Protein AF-A0A6B1HI83-F1 (afdb_monomer)

Radius of gyration: 22.69 Å; Cα contacts (8 Å, |Δi|>4): 100; chains: 1; bounding box: 49×25×77 Å

Structure (mmCIF, N/CA/C/O backbone):
data_AF-A0A6B1HI83-F1
#
_entry.id   AF-A0A6B1HI83-F1
#
loop_
_atom_site.group_PDB
_atom_site.id
_atom_site.type_symbol
_atom_site.label_atom_id
_atom_site.label_alt_id
_atom_site.label_comp_id
_atom_site.label_asym_id
_atom_site.label_entity_id
_atom_site.label_seq_id
_atom_site.pdbx_PDB_ins_code
_atom_site.Cartn_x
_atom_site.Cartn_y
_atom_site.Cartn_z
_atom_site.occupancy
_atom_site.B_iso_or_equiv
_atom_site.auth_seq_id
_atom_site.auth_comp_id
_atom_site.auth_asym_id
_atom_site.auth_atom_id
_atom_site.pdbx_PDB_model_num
ATOM 1 N N . VAL A 1 1 ? 18.465 -13.196 -46.148 1.00 56.25 1 VAL A N 1
ATOM 2 C CA . VAL A 1 1 ? 18.901 -12.021 -45.345 1.00 56.25 1 VAL A CA 1
ATOM 3 C C . VAL A 1 1 ? 17.738 -11.375 -44.589 1.00 56.25 1 VAL A C 1
ATOM 5 O O . VAL A 1 1 ? 17.954 -10.961 -43.462 1.00 56.25 1 VAL A O 1
ATOM 8 N N . VAL A 1 2 ? 16.510 -11.347 -45.135 1.00 60.09 2 VAL A N 1
ATOM 9 C CA . VAL A 1 2 ? 15.326 -10.810 -44.423 1.00 60.09 2 VAL A CA 1
ATOM 10 C C . VAL A 1 2 ? 14.900 -11.684 -43.228 1.00 60.09 2 VAL A C 1
ATOM 12 O O . VAL A 1 2 ? 14.616 -11.131 -42.172 1.00 60.09 2 VAL A O 1
ATOM 15 N N . GLU A 1 3 ? 14.973 -13.018 -43.340 1.00 63.88 3 GLU A N 1
ATOM 16 C CA . GLU A 1 3 ? 14.662 -13.936 -42.222 1.00 63.88 3 GLU A CA 1
ATOM 17 C C . GLU A 1 3 ? 15.576 -13.715 -41.005 1.00 63.88 3 GLU A C 1
ATOM 19 O O . GLU A 1 3 ? 15.090 -13.563 -39.894 1.00 63.88 3 GLU A O 1
ATOM 24 N N . SER A 1 4 ? 16.887 -13.530 -41.208 1.00 78.38 4 SER A N 1
ATOM 25 C CA . SER A 1 4 ? 17.827 -13.288 -40.100 1.00 78.38 4 SER A CA 1
ATOM 26 C C . SER A 1 4 ? 17.549 -11.989 -39.332 1.00 78.38 4 SER A C 1
ATOM 28 O O . SER A 1 4 ? 17.759 -11.950 -38.123 1.00 78.38 4 SER A O 1
ATOM 30 N N . ALA A 1 5 ? 17.086 -10.925 -39.998 1.00 79.31 5 ALA A N 1
ATOM 31 C CA . ALA A 1 5 ? 16.733 -9.679 -39.317 1.00 79.31 5 ALA A CA 1
ATOM 32 C C . ALA A 1 5 ? 15.419 -9.816 -38.528 1.00 79.31 5 ALA A C 1
ATOM 34 O O . ALA A 1 5 ? 15.309 -9.275 -37.428 1.00 79.31 5 ALA A O 1
ATOM 35 N N . GLN A 1 6 ? 14.445 -10.561 -39.064 1.00 85.56 6 GLN A N 1
ATOM 36 C CA . GLN A 1 6 ? 13.192 -10.867 -38.370 1.00 85.56 6 GLN A CA 1
ATOM 37 C C . GLN A 1 6 ? 13.436 -11.765 -37.150 1.00 85.56 6 GLN A C 1
ATOM 39 O O . GLN A 1 6 ? 12.958 -11.437 -36.066 1.00 85.56 6 GLN A O 1
ATOM 44 N N . ASP A 1 7 ? 14.275 -12.794 -37.277 1.00 85.88 7 ASP A N 1
ATOM 45 C CA . ASP A 1 7 ? 14.638 -13.694 -36.177 1.00 85.88 7 ASP A CA 1
ATOM 46 C C . ASP A 1 7 ? 15.294 -12.947 -35.006 1.00 85.88 7 ASP A C 1
ATOM 48 O O . ASP A 1 7 ? 14.972 -13.200 -33.842 1.00 85.88 7 ASP A O 1
ATOM 52 N N . ILE A 1 8 ? 16.179 -11.984 -35.295 1.00 87.56 8 ILE A N 1
ATOM 53 C CA . ILE A 1 8 ? 16.821 -11.151 -34.265 1.00 87.56 8 ILE A CA 1
ATOM 54 C C . ILE A 1 8 ? 15.785 -10.264 -33.560 1.00 87.56 8 ILE A C 1
ATOM 56 O O . ILE A 1 8 ? 15.797 -10.168 -32.332 1.00 87.56 8 ILE A O 1
ATOM 60 N N . ILE A 1 9 ? 14.861 -9.643 -34.302 1.00 91.06 9 ILE A N 1
ATOM 61 C CA . ILE A 1 9 ? 13.801 -8.806 -33.715 1.00 91.06 9 ILE A CA 1
ATOM 62 C C . ILE A 1 9 ? 12.881 -9.649 -32.828 1.00 91.06 9 ILE A C 1
ATOM 64 O O . ILE A 1 9 ? 12.585 -9.250 -31.700 1.00 91.06 9 ILE A O 1
ATOM 68 N N . GLU A 1 10 ? 12.472 -10.833 -33.284 1.00 91.19 10 GLU A N 1
ATOM 69 C CA . GLU A 1 10 ? 11.645 -11.732 -32.481 1.00 91.19 10 GLU A CA 1
ATOM 70 C C . GLU A 1 10 ? 12.373 -12.227 -31.224 1.00 91.19 10 GLU A C 1
ATOM 72 O O . GLU A 1 10 ? 11.767 -12.368 -30.159 1.00 91.19 10 GLU A O 1
ATOM 77 N N . GLN A 1 11 ? 13.678 -12.503 -31.315 1.00 91.69 11 GLN A N 1
ATOM 78 C CA . GLN A 1 11 ? 14.493 -12.854 -30.150 1.00 91.69 11 GLN A CA 1
ATOM 79 C C . GLN A 1 11 ? 14.558 -11.702 -29.139 1.00 91.69 11 GLN A C 1
ATOM 81 O O . GLN A 1 11 ? 14.353 -11.934 -27.945 1.00 91.69 11 GLN A O 1
ATOM 86 N N . MET A 1 12 ? 14.766 -10.465 -29.597 1.00 92.06 12 MET A N 1
ATOM 87 C CA . MET A 1 12 ? 14.768 -9.283 -28.728 1.00 92.06 12 MET A CA 1
ATOM 88 C C . MET A 1 12 ? 13.402 -9.049 -28.074 1.00 92.06 12 MET A C 1
ATOM 90 O O . MET A 1 12 ? 13.336 -8.785 -26.873 1.00 92.06 12 MET A O 1
ATOM 94 N N . GLN A 1 13 ? 12.307 -9.198 -28.824 1.00 93.50 13 GLN A N 1
ATOM 95 C CA . GLN A 1 13 ? 10.950 -9.081 -28.284 1.00 93.50 13 GLN A CA 1
ATOM 96 C C . GLN A 1 13 ? 10.670 -10.144 -27.219 1.00 93.50 13 GLN A C 1
ATOM 98 O O . GLN A 1 13 ? 10.167 -9.811 -26.146 1.00 93.50 13 GLN A O 1
ATOM 103 N N . ARG A 1 14 ? 11.063 -11.403 -27.459 1.00 93.56 14 ARG A N 1
ATOM 104 C CA . ARG A 1 14 ? 10.951 -12.480 -26.461 1.00 93.56 14 ARG A CA 1
ATOM 105 C C . ARG A 1 14 ? 11.733 -12.163 -25.185 1.00 93.56 14 ARG A C 1
ATOM 107 O O . ARG A 1 14 ? 11.210 -12.365 -24.090 1.00 93.56 14 ARG A O 1
ATOM 114 N N . GLN A 1 15 ? 12.951 -11.632 -25.304 1.00 94.00 15 GLN A N 1
ATOM 115 C CA . GLN A 1 15 ? 13.746 -11.218 -24.142 1.00 94.00 15 GLN A CA 1
ATOM 116 C C . GLN A 1 15 ? 13.094 -10.060 -23.375 1.00 94.00 15 GLN A C 1
ATOM 118 O O . GLN A 1 15 ? 12.980 -10.133 -22.152 1.00 94.00 15 GLN A O 1
ATOM 123 N N . MET A 1 16 ? 12.616 -9.022 -24.069 1.00 93.62 16 MET A N 1
ATOM 124 C CA . MET A 1 16 ? 11.908 -7.905 -23.432 1.00 93.62 16 MET A CA 1
ATOM 125 C C . MET A 1 16 ? 10.634 -8.370 -22.725 1.00 93.62 16 MET A C 1
ATOM 127 O O . MET A 1 16 ? 10.361 -7.936 -21.608 1.00 93.62 16 MET A O 1
ATOM 131 N N . GLN A 1 17 ? 9.880 -9.286 -23.333 1.00 95.06 17 GLN A N 1
ATOM 132 C CA . GLN A 1 17 ? 8.665 -9.833 -22.740 1.00 95.06 17 GLN A CA 1
ATOM 133 C C . GLN A 1 17 ? 8.969 -10.658 -21.483 1.00 95.06 17 GLN A C 1
ATOM 135 O O . GLN A 1 17 ? 8.279 -10.506 -20.475 1.00 95.06 17 GLN A O 1
ATOM 140 N N . LEU A 1 18 ? 10.032 -11.471 -21.498 1.00 96.19 18 LEU A N 1
ATOM 141 C CA . LEU A 1 18 ? 10.499 -12.186 -20.307 1.00 96.19 18 LEU A CA 1
ATOM 142 C C . LEU A 1 18 ? 1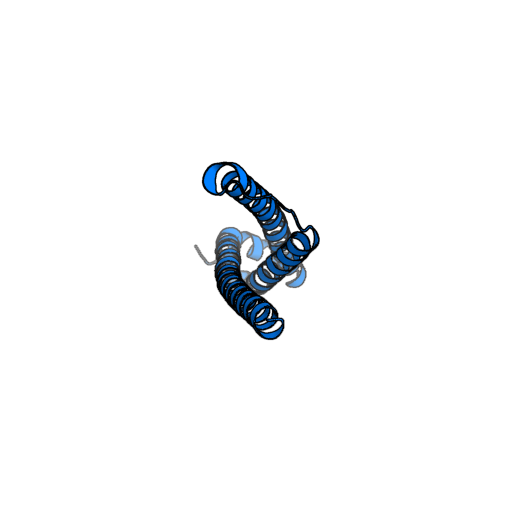0.885 -11.221 -19.181 1.00 96.19 18 LEU A C 1
ATOM 144 O O . LEU A 1 18 ? 10.447 -11.405 -18.046 1.00 96.19 18 LEU A O 1
ATOM 148 N N . LEU A 1 19 ? 11.650 -10.170 -19.486 1.00 95.44 19 LEU A N 1
ATOM 149 C CA . LEU A 1 19 ? 12.025 -9.153 -18.501 1.00 95.44 19 LEU A CA 1
ATOM 150 C C . LEU A 1 19 ? 10.802 -8.415 -17.943 1.00 95.44 19 LEU A C 1
ATOM 152 O O . LEU A 1 19 ? 10.716 -8.216 -16.733 1.00 95.44 19 LEU A O 1
ATOM 156 N N . ALA A 1 20 ? 9.834 -8.061 -18.790 1.00 93.25 20 ALA A N 1
ATOM 157 C CA . ALA A 1 20 ? 8.597 -7.414 -18.364 1.00 93.25 20 ALA A CA 1
ATOM 158 C C . ALA A 1 20 ? 7.792 -8.298 -17.398 1.00 93.25 20 ALA A C 1
ATOM 160 O O . ALA A 1 20 ? 7.331 -7.816 -16.363 1.00 93.25 20 ALA A O 1
ATOM 161 N N . VAL A 1 21 ? 7.670 -9.598 -17.691 1.00 95.56 21 VAL A N 1
ATOM 162 C CA . VAL A 1 21 ? 6.992 -10.560 -16.806 1.00 95.56 21 VAL A CA 1
ATOM 163 C C . VAL A 1 21 ? 7.739 -10.712 -15.481 1.00 95.56 21 VAL A C 1
ATOM 165 O O . VAL A 1 21 ? 7.107 -10.695 -14.427 1.00 95.56 21 VAL A O 1
ATOM 168 N N . LEU A 1 22 ? 9.071 -10.811 -15.507 1.00 97.12 22 LEU A N 1
ATOM 169 C CA . LEU A 1 22 ? 9.887 -10.910 -14.293 1.00 97.12 22 LEU A CA 1
ATOM 170 C C . LEU A 1 22 ? 9.742 -9.667 -13.405 1.00 97.12 22 LEU A C 1
ATOM 172 O O . LEU A 1 22 ? 9.500 -9.794 -12.205 1.00 97.12 22 LEU A O 1
ATOM 176 N N . LEU A 1 23 ? 9.832 -8.469 -13.987 1.00 94.12 23 LEU A N 1
ATOM 177 C CA . LEU A 1 23 ? 9.643 -7.209 -13.263 1.00 94.12 23 LEU A CA 1
ATOM 178 C C . LEU A 1 23 ? 8.216 -7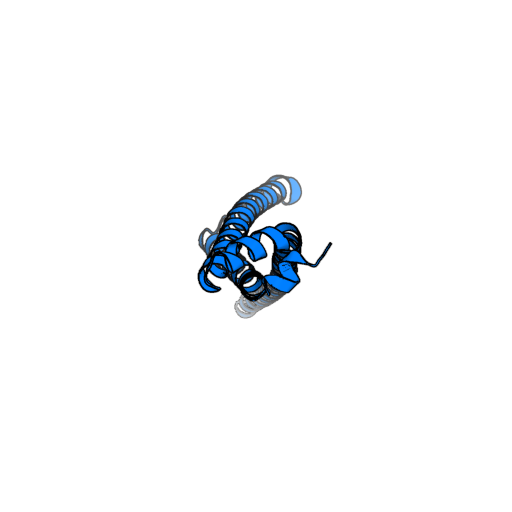.080 -12.721 1.00 94.12 23 LEU A C 1
ATOM 180 O O . LEU A 1 23 ? 8.033 -6.677 -11.573 1.00 94.12 23 LEU A O 1
ATOM 184 N N . GLY A 1 24 ? 7.214 -7.481 -13.507 1.00 93.94 24 GLY A N 1
ATOM 185 C CA . GLY A 1 24 ? 5.822 -7.540 -13.068 1.00 93.94 24 GLY A CA 1
ATOM 186 C C . GLY A 1 24 ? 5.624 -8.489 -11.884 1.00 93.94 24 GLY A C 1
ATOM 187 O O . GLY A 1 24 ? 4.962 -8.129 -10.911 1.00 93.94 24 GLY A O 1
ATOM 188 N N . ALA A 1 25 ? 6.255 -9.666 -11.911 1.00 96.06 25 ALA A N 1
ATOM 189 C CA . ALA A 1 25 ? 6.205 -10.632 -10.818 1.00 96.06 25 ALA A CA 1
ATOM 190 C C . ALA A 1 25 ? 6.842 -10.069 -9.538 1.00 96.06 25 ALA A C 1
ATOM 192 O O . ALA A 1 25 ? 6.202 -10.064 -8.485 1.00 96.06 25 ALA A O 1
ATOM 193 N N . VAL A 1 26 ? 8.054 -9.514 -9.622 1.00 96.56 26 VAL A N 1
ATOM 194 C CA . VAL A 1 26 ? 8.732 -8.890 -8.471 1.00 96.56 26 VAL A CA 1
ATOM 195 C C . VAL A 1 26 ? 7.925 -7.708 -7.925 1.00 96.56 26 VAL A C 1
ATOM 197 O O . VAL A 1 26 ? 7.753 -7.582 -6.710 1.00 96.56 26 VAL A O 1
ATOM 200 N N . GLY A 1 27 ? 7.364 -6.878 -8.808 1.00 94.19 27 GLY A N 1
ATOM 201 C CA . GLY A 1 27 ? 6.475 -5.778 -8.439 1.00 94.19 27 GLY A CA 1
ATOM 202 C C . GLY A 1 27 ? 5.223 -6.262 -7.707 1.00 94.19 27 GLY A C 1
ATOM 203 O O . GLY A 1 27 ? 4.876 -5.723 -6.659 1.00 94.19 27 GLY A O 1
ATOM 204 N N . SER A 1 28 ? 4.585 -7.328 -8.194 1.00 94.50 28 SER A N 1
ATOM 205 C CA . SER A 1 28 ? 3.400 -7.912 -7.557 1.00 94.50 28 SER A CA 1
ATOM 206 C C . SER A 1 28 ? 3.688 -8.468 -6.157 1.00 94.50 28 SER A C 1
ATOM 208 O O . SER A 1 28 ? 2.927 -8.207 -5.227 1.00 94.50 28 SER A O 1
ATOM 210 N N . ILE A 1 29 ? 4.822 -9.152 -5.963 1.00 96.25 29 ILE A N 1
ATOM 211 C CA . ILE A 1 29 ? 5.246 -9.648 -4.645 1.00 96.25 29 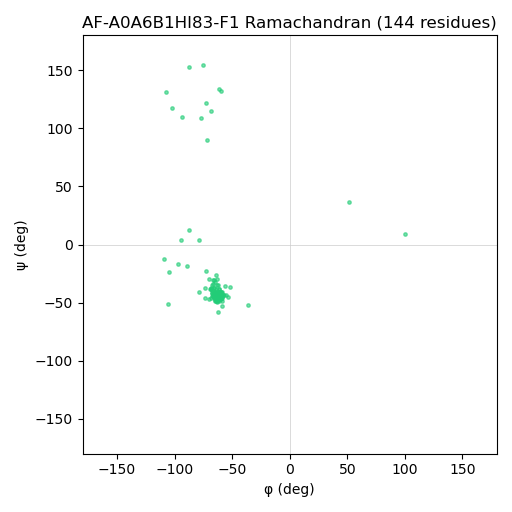ILE A CA 1
ATOM 212 C C . ILE A 1 29 ? 5.502 -8.468 -3.703 1.00 96.25 29 ILE A C 1
ATOM 214 O O . ILE A 1 29 ? 5.041 -8.466 -2.561 1.00 96.25 29 ILE A O 1
ATOM 218 N N . SER A 1 30 ? 6.177 -7.431 -4.199 1.00 95.00 30 SER A N 1
ATOM 219 C CA . SER A 1 30 ? 6.471 -6.215 -3.434 1.00 95.00 30 SER A CA 1
ATOM 220 C C . SER A 1 30 ? 5.192 -5.494 -2.999 1.00 95.00 30 SER A C 1
ATOM 222 O O . SER A 1 30 ? 5.106 -5.024 -1.865 1.00 95.00 30 SER A O 1
ATOM 224 N N . LEU A 1 31 ? 4.167 -5.467 -3.857 1.00 94.06 31 LEU A N 1
ATOM 225 C CA . LEU A 1 31 ? 2.845 -4.932 -3.526 1.00 94.06 31 LEU A CA 1
ATOM 226 C C . LEU A 1 31 ? 2.162 -5.721 -2.409 1.00 94.06 31 LEU A C 1
ATOM 228 O O . LEU A 1 31 ? 1.592 -5.114 -1.505 1.00 94.06 31 LEU A O 1
ATOM 232 N N . VAL A 1 32 ? 2.233 -7.054 -2.438 1.00 94.75 32 VAL A N 1
ATOM 233 C CA . VAL A 1 32 ? 1.658 -7.895 -1.377 1.00 94.75 32 VAL A CA 1
ATOM 234 C C . VAL A 1 32 ? 2.373 -7.649 -0.049 1.00 94.75 32 VAL A C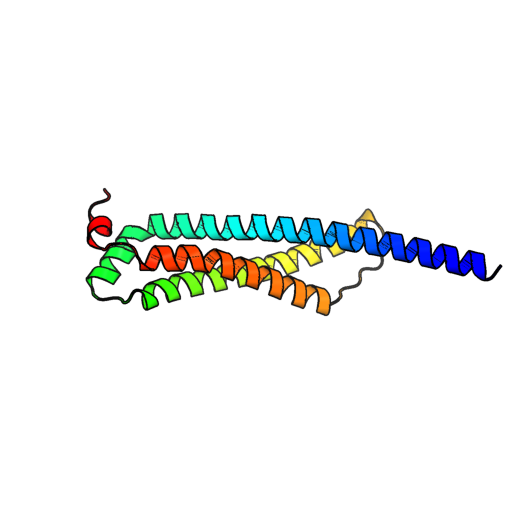 1
ATOM 236 O O . VAL A 1 32 ? 1.714 -7.403 0.959 1.00 94.75 32 VAL A O 1
ATOM 239 N N . VAL A 1 33 ? 3.708 -7.652 -0.040 1.00 95.00 33 VAL A N 1
ATOM 240 C CA . VAL A 1 33 ? 4.502 -7.395 1.175 1.00 95.00 33 VAL A CA 1
ATOM 241 C C . VAL A 1 33 ? 4.237 -5.986 1.717 1.00 95.00 33 VAL A C 1
ATOM 243 O O . VAL A 1 33 ? 4.021 -5.818 2.918 1.00 95.00 33 VAL A O 1
ATOM 246 N N . GLY A 1 34 ? 4.167 -4.982 0.839 1.00 92.38 34 GLY A N 1
ATOM 247 C CA . GLY A 1 34 ? 3.792 -3.616 1.207 1.00 92.38 34 GLY A CA 1
ATOM 248 C C . GLY A 1 34 ? 2.378 -3.531 1.791 1.00 92.38 34 GLY A C 1
ATOM 249 O O . GLY A 1 34 ? 2.177 -2.897 2.826 1.00 92.38 34 GLY A O 1
ATOM 250 N N . GLY A 1 35 ? 1.410 -4.228 1.189 1.00 92.88 35 GLY A N 1
ATOM 251 C CA . GLY A 1 35 ? 0.034 -4.320 1.682 1.00 92.88 35 GLY A CA 1
ATOM 252 C C . GLY A 1 35 ? -0.062 -4.959 3.070 1.00 92.88 35 GLY A C 1
ATOM 253 O O . GLY A 1 35 ? -0.758 -4.439 3.943 1.00 92.88 35 GLY A O 1
ATOM 254 N N . VAL A 1 36 ? 0.697 -6.030 3.322 1.00 93.75 36 VAL A N 1
ATOM 255 C CA . VAL A 1 36 ? 0.814 -6.639 4.659 1.00 93.75 36 VAL A CA 1
ATOM 256 C C . VAL A 1 36 ? 1.413 -5.651 5.665 1.00 93.75 36 VAL A C 1
ATOM 258 O O . VAL A 1 36 ? 0.941 -5.577 6.799 1.00 93.75 36 VAL A O 1
ATOM 261 N N . GLY A 1 37 ? 2.392 -4.842 5.250 1.00 92.31 37 GLY A N 1
ATOM 262 C CA . GLY A 1 37 ? 2.940 -3.758 6.067 1.00 92.31 37 GLY A CA 1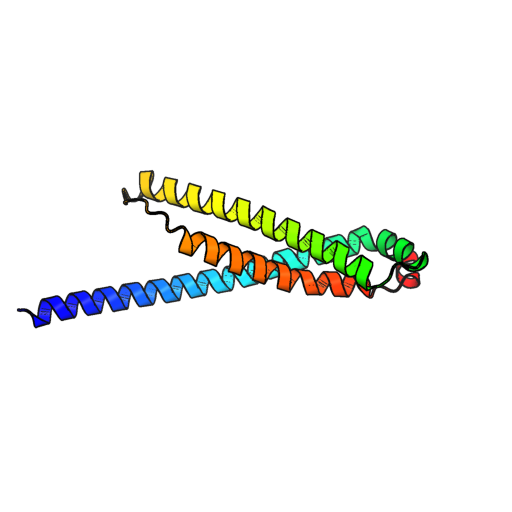
ATOM 263 C C . GLY A 1 37 ? 1.878 -2.736 6.480 1.00 92.31 37 GLY A C 1
ATOM 264 O O . GLY A 1 37 ? 1.746 -2.436 7.667 1.00 92.31 37 GLY A O 1
ATOM 265 N N . VAL A 1 38 ? 1.063 -2.265 5.529 1.00 91.88 38 VAL A N 1
ATOM 266 C CA . VAL A 1 38 ? -0.066 -1.351 5.801 1.00 91.88 38 VAL A CA 1
ATOM 267 C C . VAL A 1 38 ? -1.059 -1.983 6.776 1.00 91.88 38 VAL A C 1
ATOM 269 O O . VAL A 1 38 ? -1.467 -1.346 7.748 1.00 91.88 38 VAL A O 1
ATOM 272 N N . MET A 1 39 ? -1.414 -3.252 6.556 1.00 94.12 39 MET A N 1
ATOM 273 C CA . MET A 1 39 ? -2.299 -3.989 7.456 1.00 94.12 39 MET A CA 1
ATOM 274 C C . MET A 1 39 ? -1.732 -4.053 8.878 1.00 94.12 39 MET A C 1
ATOM 276 O O . MET A 1 39 ? -2.472 -3.823 9.832 1.00 94.12 39 MET A O 1
ATOM 280 N N . ASN A 1 40 ? -0.435 -4.331 9.031 1.00 93.69 40 ASN A N 1
ATOM 281 C CA . ASN A 1 40 ? 0.203 -4.441 10.339 1.00 93.69 40 ASN A CA 1
ATOM 282 C C . ASN A 1 40 ? 0.226 -3.101 11.084 1.00 93.69 40 ASN A C 1
ATOM 284 O O . ASN A 1 40 ? -0.161 -3.040 12.248 1.00 93.69 40 ASN A O 1
ATOM 288 N N . VAL A 1 41 ? 0.603 -2.016 10.400 1.00 91.81 41 VAL A N 1
ATOM 289 C CA . VAL A 1 41 ? 0.566 -0.662 10.976 1.00 91.81 41 VAL A CA 1
ATOM 290 C C . VAL A 1 41 ? -0.847 -0.324 11.456 1.00 91.81 41 VAL A C 1
ATOM 292 O O . VAL A 1 41 ? -1.025 0.173 12.567 1.00 91.81 41 VAL A O 1
ATOM 295 N N . MET A 1 42 ? -1.867 -0.656 10.663 1.00 92.75 42 MET A N 1
ATOM 296 C CA . MET A 1 42 ? -3.253 -0.397 11.039 1.00 92.75 42 MET A CA 1
ATOM 297 C C . MET A 1 42 ? -3.720 -1.276 12.212 1.00 92.75 42 MET A C 1
ATOM 299 O O . MET A 1 42 ? -4.421 -0.789 13.094 1.00 92.75 42 MET A O 1
ATOM 303 N N . LEU A 1 43 ? -3.311 -2.548 12.281 1.00 92.69 43 LEU A N 1
ATOM 304 C CA . LEU A 1 43 ? -3.609 -3.415 13.429 1.00 92.69 43 LEU A CA 1
ATOM 305 C C . LEU A 1 43 ? -3.004 -2.874 14.730 1.00 92.69 43 LEU A C 1
ATOM 307 O O . LEU A 1 43 ? -3.694 -2.841 15.749 1.00 92.69 43 LEU A O 1
ATOM 311 N N . VAL A 1 44 ? -1.751 -2.415 14.685 1.00 92.56 44 VAL A N 1
ATOM 312 C CA . VAL A 1 44 ? -1.084 -1.785 15.834 1.00 92.56 44 VAL A CA 1
ATOM 313 C C . VAL A 1 44 ? -1.811 -0.500 16.237 1.00 92.56 44 VAL A C 1
ATOM 315 O O . VAL A 1 44 ? -2.160 -0.345 17.403 1.00 92.56 44 VAL A O 1
ATOM 318 N N . SER A 1 45 ? -2.158 0.363 15.277 1.00 89.69 45 SER A N 1
ATOM 319 C CA . SER A 1 45 ? -2.899 1.605 15.547 1.00 89.69 45 SER A CA 1
ATOM 320 C C . SER A 1 45 ? -4.263 1.354 16.209 1.00 89.69 45 SER A C 1
ATOM 322 O O . SER A 1 45 ? -4.649 2.044 17.156 1.00 89.69 45 SER A O 1
ATOM 324 N N . VAL A 1 46 ? -4.992 0.325 15.762 1.00 89.81 46 VAL A N 1
ATOM 325 C CA . VAL A 1 46 ? -6.269 -0.089 16.368 1.00 89.81 46 VAL A CA 1
ATOM 326 C C . VAL A 1 46 ? -6.065 -0.617 17.790 1.00 89.81 46 VAL A C 1
ATOM 328 O O . VAL A 1 46 ? -6.903 -0.364 18.657 1.00 89.81 46 VAL A O 1
ATOM 331 N N . ALA A 1 47 ? -4.972 -1.339 18.042 1.00 89.69 47 ALA A N 1
ATOM 332 C CA . ALA A 1 47 ? -4.642 -1.843 19.370 1.00 89.69 47 ALA A CA 1
ATOM 333 C C . ALA A 1 47 ? -4.284 -0.707 20.345 1.00 89.69 47 ALA A C 1
ATOM 335 O O . ALA A 1 47 ? -4.776 -0.711 21.472 1.00 89.69 47 ALA A 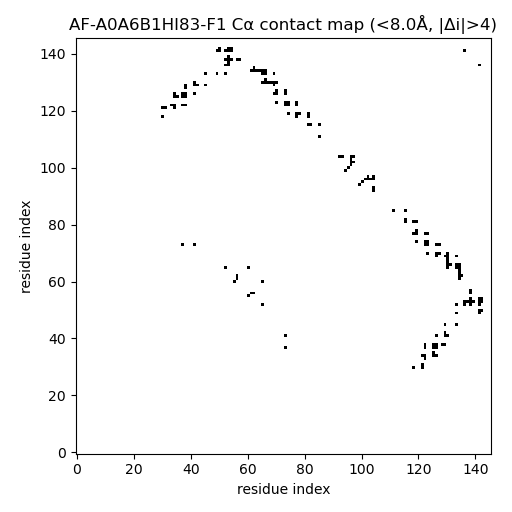O 1
ATOM 336 N N . GLU A 1 48 ? -3.515 0.292 19.907 1.00 90.50 48 GLU A N 1
ATOM 337 C CA . GLU A 1 48 ? -3.173 1.477 20.710 1.00 90.50 48 GLU A CA 1
ATOM 338 C C . GLU A 1 48 ? -4.411 2.324 21.034 1.00 90.50 48 GLU A C 1
ATOM 340 O O . GLU A 1 48 ? -4.621 2.739 22.173 1.00 90.50 48 GLU A O 1
ATOM 345 N N . ARG A 1 49 ? -5.299 2.521 20.052 1.00 90.44 49 ARG A N 1
ATOM 346 C CA . ARG A 1 49 ? -6.529 3.322 20.202 1.00 90.44 49 ARG A CA 1
ATOM 347 C C . ARG A 1 49 ? -7.726 2.513 20.719 1.00 90.44 49 ARG A C 1
ATOM 349 O O . ARG A 1 49 ? -8.863 2.991 20.708 1.00 90.44 49 ARG A O 1
ATOM 356 N N . ARG A 1 50 ? -7.504 1.288 21.206 1.00 89.44 50 ARG A N 1
ATOM 357 C CA . ARG A 1 50 ? -8.550 0.324 21.594 1.00 89.44 50 ARG A CA 1
ATOM 358 C C . ARG A 1 50 ? -9.544 0.874 22.622 1.00 89.44 50 ARG A C 1
ATOM 360 O O . ARG A 1 50 ? -10.754 0.693 22.462 1.00 89.44 50 ARG A O 1
ATOM 367 N N . ARG A 1 51 ? -9.054 1.581 23.645 1.00 87.31 51 ARG A N 1
ATOM 368 C CA . ARG A 1 51 ? -9.897 2.179 24.697 1.00 87.31 51 ARG A CA 1
ATOM 369 C C . ARG A 1 51 ? -10.778 3.306 24.156 1.00 87.31 51 ARG A C 1
ATOM 371 O O . ARG A 1 51 ? -11.957 3.367 24.491 1.00 87.31 51 ARG A O 1
ATOM 378 N N . GLU A 1 52 ? -10.240 4.160 23.286 1.00 89.62 52 GLU A N 1
ATOM 379 C CA . GLU A 1 52 ? -11.000 5.252 22.663 1.00 89.62 52 GLU A CA 1
ATOM 380 C C . GLU A 1 52 ? -12.147 4.720 21.798 1.00 89.62 52 GLU A C 1
ATOM 382 O O . GLU A 1 52 ? -13.273 5.217 21.877 1.00 89.62 52 GLU A O 1
ATOM 387 N N . ILE A 1 53 ? -11.885 3.664 21.017 1.00 90.06 53 ILE A N 1
ATOM 388 C CA . ILE A 1 53 ? -12.903 2.976 20.210 1.00 90.06 53 ILE A CA 1
ATOM 389 C C . ILE A 1 53 ? -13.995 2.401 21.122 1.00 90.06 53 ILE A C 1
ATOM 391 O O . ILE A 1 53 ? -15.182 2.568 20.836 1.00 90.06 53 ILE A O 1
ATOM 395 N N . GLY A 1 54 ? -13.606 1.771 22.237 1.00 88.75 54 GLY A N 1
ATOM 396 C CA . GLY A 1 54 ? -14.531 1.230 23.235 1.00 88.75 54 GLY A CA 1
ATOM 397 C C . GLY A 1 54 ? -15.460 2.294 23.826 1.00 88.75 54 GLY A C 1
ATOM 398 O O . GLY A 1 54 ? -16.671 2.086 23.870 1.00 88.75 54 GLY A O 1
ATOM 399 N N . ILE A 1 55 ? -14.919 3.462 24.194 1.00 90.75 55 ILE A N 1
ATOM 400 C CA . ILE A 1 55 ? -15.702 4.590 24.726 1.00 90.75 55 ILE A CA 1
ATOM 401 C C . ILE A 1 55 ? -16.677 5.124 23.667 1.00 90.75 55 ILE A C 1
ATOM 403 O O . ILE A 1 55 ? -17.864 5.279 23.950 1.00 90.75 55 ILE A O 1
ATOM 407 N N . ARG A 1 56 ? -16.226 5.338 22.421 1.00 91.12 56 ARG A N 1
ATOM 408 C CA . ARG A 1 56 ? -17.103 5.796 21.322 1.00 91.12 56 ARG A CA 1
ATOM 409 C C . ARG A 1 56 ? -18.248 4.819 21.064 1.00 91.12 56 ARG A C 1
ATOM 411 O O . ARG A 1 56 ? -19.388 5.229 20.860 1.00 91.12 56 ARG A O 1
ATOM 418 N N . ARG A 1 57 ? -17.957 3.518 21.100 1.00 89.44 57 ARG A N 1
ATOM 419 C CA . ARG A 1 57 ? -18.944 2.448 20.908 1.00 89.44 57 ARG A CA 1
ATOM 420 C C . ARG A 1 57 ? -19.939 2.356 22.067 1.00 89.44 57 ARG A C 1
ATOM 422 O O . ARG A 1 57 ? -21.120 2.152 21.808 1.00 89.44 57 ARG A O 1
ATOM 429 N N . ALA A 1 58 ? -19.495 2.556 23.309 1.00 88.75 58 ALA A N 1
ATOM 430 C CA . ALA A 1 58 ? -20.369 2.607 24.485 1.00 88.75 58 ALA A CA 1
ATOM 431 C C . ALA A 1 58 ? -21.325 3.815 24.457 1.00 88.75 58 ALA A C 1
ATOM 433 O O . ALA A 1 58 ? -22.457 3.712 24.917 1.00 88.75 58 ALA A O 1
ATOM 434 N N . LEU A 1 59 ? -20.901 4.926 23.846 1.00 89.75 59 LEU A N 1
ATOM 435 C CA . LEU A 1 59 ? -21.724 6.120 23.612 1.00 89.75 59 LEU A CA 1
ATOM 436 C C . LEU A 1 59 ? -22.682 5.989 22.408 1.00 89.75 59 LEU A C 1
ATOM 438 O O . LEU A 1 59 ? -23.375 6.945 22.070 1.00 89.75 59 LEU A O 1
ATOM 442 N N . GLY A 1 60 ? -22.738 4.821 21.758 1.00 89.19 60 GLY A N 1
ATOM 443 C CA . GLY A 1 60 ? -23.690 4.532 20.682 1.00 89.19 60 GLY A CA 1
ATOM 444 C C . GLY A 1 60 ? -23.141 4.651 19.256 1.00 89.19 60 GLY A C 1
ATOM 445 O O . GLY A 1 60 ? -23.923 4.546 18.309 1.00 89.19 60 GLY A O 1
ATOM 446 N N . ALA A 1 61 ? -21.826 4.821 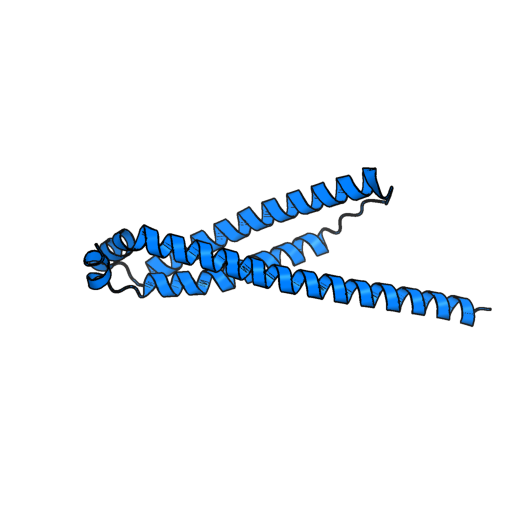19.062 1.00 90.88 61 ALA A N 1
ATOM 447 C CA . ALA A 1 61 ? -21.240 4.811 17.718 1.00 90.88 61 ALA A CA 1
ATOM 448 C C . ALA A 1 61 ? -21.508 3.476 17.001 1.00 90.88 61 ALA A C 1
ATOM 450 O O . ALA A 1 61 ? -21.289 2.377 17.539 1.00 90.88 61 ALA A O 1
ATOM 451 N N . ARG A 1 62 ? -21.967 3.549 15.748 1.00 90.56 62 ARG A N 1
ATOM 452 C CA . ARG A 1 62 ? -22.248 2.354 14.950 1.00 90.56 62 ARG A CA 1
ATOM 453 C C . ARG A 1 62 ? -20.933 1.737 14.480 1.00 90.56 62 ARG A C 1
ATOM 455 O O . ARG A 1 62 ? -19.934 2.416 14.269 1.00 90.56 62 ARG A O 1
ATOM 462 N N . HIS A 1 63 ? -20.955 0.429 14.225 1.00 89.62 63 HIS A N 1
ATOM 463 C CA . HIS A 1 63 ? -19.822 -0.300 13.638 1.00 89.62 63 HIS A CA 1
ATOM 464 C C . HIS A 1 63 ? -19.319 0.370 12.343 1.00 89.62 63 HIS A C 1
ATOM 466 O O . HIS A 1 63 ? -18.120 0.434 12.096 1.00 89.62 63 HIS A O 1
ATOM 472 N N . ARG A 1 64 ? -20.244 0.911 11.537 1.00 91.25 64 ARG A N 1
ATOM 473 C CA . ARG A 1 64 ? -19.933 1.602 10.279 1.00 91.25 64 ARG A CA 1
ATOM 474 C C . ARG A 1 64 ? -19.161 2.904 10.490 1.00 91.25 64 ARG A C 1
ATOM 476 O O . ARG A 1 64 ? -18.297 3.204 9.679 1.00 91.25 64 ARG A O 1
ATOM 483 N N . ASP A 1 65 ? -19.420 3.632 11.573 1.00 92.19 65 ASP A N 1
ATOM 484 C CA . ASP A 1 65 ? -18.759 4.915 11.841 1.00 92.19 65 ASP A CA 1
ATOM 485 C C . ASP A 1 65 ? -17.273 4.683 12.144 1.00 92.19 65 ASP A C 1
ATOM 487 O O . ASP A 1 65 ? -16.398 5.309 11.548 1.00 92.19 65 ASP A O 1
ATOM 491 N N . ILE A 1 66 ? -16.991 3.688 12.993 1.00 91.62 66 ILE A N 1
ATOM 492 C CA . ILE A 1 66 ? -15.625 3.263 13.321 1.00 91.62 66 ILE A CA 1
ATOM 493 C C . ILE A 1 66 ? -14.924 2.688 12.087 1.00 91.62 66 ILE A C 1
ATOM 495 O O . ILE A 1 66 ? -13.785 3.046 11.798 1.00 91.62 66 ILE A O 1
ATOM 499 N N . GLN A 1 67 ? -15.608 1.828 11.327 1.00 91.75 67 GLN A N 1
ATOM 500 C CA . GLN A 1 67 ? -15.044 1.254 10.108 1.00 91.75 67 GLN A CA 1
ATOM 501 C C . GLN A 1 67 ? -14.666 2.343 9.097 1.00 91.75 67 GLN A C 1
ATOM 503 O O . GLN A 1 67 ? -13.578 2.290 8.531 1.00 91.75 67 GLN A O 1
ATOM 508 N N . ASN A 1 68 ? -15.538 3.331 8.882 1.00 93.12 68 ASN A N 1
ATOM 509 C CA . ASN A 1 68 ? -15.296 4.414 7.935 1.00 93.12 68 ASN A CA 1
ATOM 510 C C . ASN A 1 68 ? -14.124 5.294 8.371 1.00 93.12 68 ASN A C 1
ATOM 512 O O . ASN A 1 68 ? -13.329 5.685 7.524 1.00 93.12 68 ASN A O 1
ATOM 516 N N . GLN A 1 69 ? -13.967 5.555 9.671 1.00 92.81 69 GLN A N 1
ATOM 517 C CA . GLN A 1 69 ? -12.826 6.310 10.187 1.00 92.81 69 GLN A CA 1
ATOM 518 C C . GLN A 1 69 ? -11.493 5.632 9.833 1.00 92.81 69 GLN A C 1
ATOM 520 O O . GLN A 1 69 ? -10.625 6.259 9.228 1.00 92.81 69 GLN A O 1
ATOM 525 N N . PHE A 1 70 ? -11.347 4.343 10.152 1.00 91.56 70 PHE A N 1
ATOM 526 C CA . PHE A 1 70 ? -10.116 3.597 9.863 1.00 91.56 70 PHE A CA 1
ATOM 527 C C . PHE A 1 70 ? -9.910 3.336 8.368 1.00 91.56 70 PHE A C 1
ATOM 529 O O . PHE A 1 70 ? -8.775 3.257 7.895 1.00 91.56 70 PHE A O 1
ATOM 536 N N . LEU A 1 71 ? -10.997 3.219 7.601 1.00 92.12 71 LEU A N 1
ATOM 537 C CA . LEU A 1 71 ? -10.914 3.105 6.150 1.00 92.12 71 LEU A CA 1
ATOM 538 C C . LEU A 1 71 ? -10.400 4.407 5.528 1.00 92.12 71 LEU A C 1
ATOM 540 O O . LEU A 1 71 ? -9.516 4.355 4.682 1.00 92.12 71 LEU A O 1
ATOM 544 N N . ILE A 1 72 ? -10.900 5.563 5.969 1.00 94.00 72 ILE A N 1
ATOM 545 C CA . ILE A 1 72 ? -10.417 6.873 5.516 1.00 94.00 72 ILE A CA 1
ATOM 546 C C . ILE A 1 72 ? -8.950 7.068 5.913 1.00 94.00 72 ILE A C 1
ATOM 548 O O . ILE A 1 72 ? -8.159 7.504 5.082 1.00 94.00 72 ILE A O 1
ATOM 552 N N . GLU A 1 73 ? -8.557 6.685 7.130 1.00 91.81 73 GLU A N 1
ATOM 553 C CA . GLU A 1 73 ? -7.154 6.724 7.566 1.00 91.81 73 GLU A CA 1
ATOM 554 C C . GLU A 1 73 ? -6.268 5.849 6.665 1.00 91.81 73 GLU A C 1
ATOM 556 O O . GLU A 1 73 ? -5.230 6.306 6.189 1.00 91.81 73 GLU A O 1
ATOM 561 N N . SER A 1 74 ? -6.726 4.635 6.332 1.00 91.81 74 SER A N 1
ATOM 562 C CA . SER A 1 74 ? -6.041 3.743 5.384 1.00 91.81 74 SER A CA 1
ATOM 563 C C . SER A 1 74 ? -5.914 4.373 3.995 1.00 91.81 74 SER A C 1
ATOM 565 O O . SER A 1 74 ? -4.838 4.350 3.407 1.00 91.81 74 SER A O 1
ATOM 567 N N . VAL A 1 75 ? -6.990 4.968 3.469 1.00 94.25 75 VAL A N 1
ATOM 568 C CA . VAL A 1 75 ? -6.993 5.638 2.157 1.00 94.25 75 VAL A CA 1
ATOM 569 C C . VAL A 1 75 ? -5.993 6.791 2.140 1.00 94.25 75 VAL A C 1
ATOM 571 O O . VAL A 1 75 ? -5.192 6.880 1.214 1.00 94.25 75 VAL A O 1
ATOM 574 N N . ILE A 1 76 ? -5.988 7.641 3.168 1.00 94.12 76 ILE A N 1
ATOM 575 C CA . ILE A 1 76 ? -5.055 8.770 3.270 1.00 94.12 76 ILE A CA 1
ATOM 576 C C . ILE A 1 76 ? -3.609 8.266 3.318 1.00 94.12 76 ILE A C 1
ATOM 578 O O . ILE A 1 76 ? -2.770 8.763 2.568 1.00 94.12 76 ILE A O 1
ATOM 582 N N . LEU A 1 77 ? -3.321 7.250 4.137 1.00 92.12 77 LEU A N 1
ATOM 583 C CA . LEU A 1 77 ? -1.989 6.647 4.227 1.00 92.12 77 LEU A CA 1
ATOM 584 C C . LEU A 1 77 ? -1.535 6.059 2.883 1.00 92.12 77 LEU A C 1
ATOM 586 O O . LEU A 1 77 ? -0.400 6.287 2.468 1.00 92.12 77 LEU A O 1
ATOM 590 N N . CYS A 1 78 ? -2.416 5.350 2.173 1.00 92.75 78 CYS A N 1
ATOM 591 C CA . CYS A 1 78 ? -2.109 4.776 0.864 1.00 92.75 78 CYS A CA 1
ATOM 592 C C . CYS A 1 78 ? -1.904 5.840 -0.221 1.00 92.75 78 CYS A C 1
ATOM 594 O O . CYS A 1 78 ? -1.020 5.677 -1.060 1.00 92.75 78 CYS A O 1
ATOM 596 N N . LEU A 1 79 ? -2.690 6.919 -0.220 1.00 94.62 79 LEU A N 1
ATOM 597 C CA . LEU A 1 79 ? -2.550 8.006 -1.191 1.00 94.62 79 LEU A CA 1
ATOM 598 C C . LEU A 1 79 ? -1.269 8.810 -0.950 1.00 94.62 79 LEU A C 1
ATOM 600 O O . LEU A 1 79 ? -0.513 9.048 -1.890 1.00 94.62 79 LEU A O 1
ATOM 604 N N . LEU A 1 80 ? -0.989 9.183 0.302 1.00 94.88 80 LEU A N 1
ATOM 605 C CA . LEU A 1 80 ? 0.232 9.909 0.659 1.00 94.88 80 LEU A CA 1
ATOM 606 C C . LEU A 1 80 ? 1.478 9.053 0.421 1.00 94.88 80 LEU A C 1
ATOM 608 O O . LEU A 1 80 ? 2.422 9.507 -0.223 1.00 94.88 80 LEU A O 1
ATOM 612 N N . GLY A 1 81 ? 1.463 7.800 0.883 1.00 92.50 81 GLY A N 1
ATOM 613 C CA . GLY A 1 81 ? 2.555 6.856 0.661 1.00 92.50 81 GLY A CA 1
ATOM 614 C C . GLY A 1 81 ? 2.773 6.559 -0.822 1.00 92.50 81 GLY A C 1
ATOM 615 O O . GLY A 1 81 ? 3.911 6.549 -1.280 1.00 92.50 81 GLY A O 1
ATOM 616 N N . GLY A 1 82 ? 1.695 6.397 -1.595 1.00 93.38 82 GLY A N 1
ATOM 617 C CA . GLY A 1 82 ? 1.770 6.218 -3.043 1.00 93.38 82 GLY A CA 1
ATOM 618 C C . GLY A 1 82 ? 2.357 7.439 -3.754 1.00 93.38 82 GLY A C 1
ATOM 619 O O . GLY A 1 82 ? 3.209 7.282 -4.622 1.00 93.38 82 GLY A O 1
ATOM 620 N N . MET A 1 83 ? 1.962 8.655 -3.364 1.00 95.31 83 MET A N 1
ATOM 621 C CA . MET A 1 83 ? 2.466 9.889 -3.970 1.00 95.31 83 MET A CA 1
ATOM 622 C C . MET A 1 83 ? 3.960 10.067 -3.683 1.00 95.31 83 MET A C 1
ATOM 624 O O . MET A 1 83 ? 4.736 10.351 -4.596 1.00 95.31 83 MET A O 1
ATOM 628 N N . LEU A 1 84 ? 4.376 9.823 -2.437 1.00 95.88 84 LEU A N 1
ATOM 629 C CA . LEU A 1 84 ? 5.788 9.810 -2.055 1.00 95.88 84 LEU A CA 1
ATOM 630 C C . LEU A 1 84 ? 6.566 8.718 -2.797 1.00 95.88 84 LEU A C 1
ATOM 632 O O . LEU A 1 84 ? 7.663 8.977 -3.285 1.00 95.88 84 LEU A O 1
ATOM 636 N N . GLY A 1 85 ? 5.987 7.526 -2.944 1.00 93.75 85 GLY A N 1
ATOM 637 C CA . GLY A 1 85 ? 6.578 6.423 -3.699 1.00 93.75 85 GLY A CA 1
ATOM 638 C C . GLY A 1 85 ? 6.805 6.767 -5.171 1.00 93.75 85 GLY A C 1
ATOM 639 O O . GLY A 1 85 ? 7.887 6.513 -5.693 1.00 93.75 85 GLY A O 1
ATOM 640 N N . VAL A 1 86 ? 5.831 7.408 -5.828 1.00 94.50 86 VAL A N 1
ATOM 641 C CA . VAL A 1 86 ? 5.969 7.888 -7.213 1.00 94.50 86 VAL A CA 1
ATOM 642 C C . VAL A 1 86 ? 7.086 8.924 -7.321 1.00 94.50 86 VAL A C 1
ATOM 644 O O . VAL A 1 86 ? 7.942 8.803 -8.196 1.00 94.50 86 VAL A O 1
ATOM 647 N N . MET A 1 87 ? 7.128 9.912 -6.421 1.00 95.31 87 MET A N 1
ATOM 648 C CA . MET A 1 87 ? 8.179 10.935 -6.443 1.00 95.31 87 MET A CA 1
ATOM 649 C C . MET A 1 87 ? 9.575 10.339 -6.237 1.00 95.31 87 MET A C 1
ATOM 651 O O . MET A 1 87 ? 10.496 10.668 -6.985 1.00 95.31 87 MET A O 1
ATOM 655 N N . LEU A 1 88 ? 9.725 9.422 -5.278 1.00 95.69 88 LEU A N 1
ATOM 656 C CA . LEU A 1 88 ? 10.985 8.717 -5.041 1.00 95.69 88 LEU A CA 1
ATOM 657 C C . LEU A 1 88 ? 11.373 7.830 -6.228 1.00 95.69 88 LEU A C 1
ATOM 659 O O . LEU A 1 88 ? 12.531 7.835 -6.633 1.00 95.69 88 LEU A O 1
ATOM 663 N N . GLY A 1 89 ? 10.417 7.124 -6.835 1.00 93.06 89 GLY A N 1
ATOM 664 C CA . GLY A 1 89 ? 10.655 6.291 -8.014 1.00 93.06 89 GLY A CA 1
ATOM 665 C C . GLY A 1 8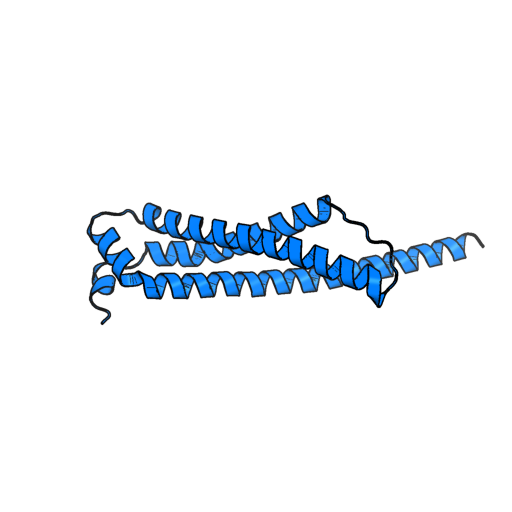9 ? 11.161 7.101 -9.210 1.00 93.06 89 GLY A C 1
ATOM 666 O O . GLY A 1 89 ? 12.155 6.724 -9.836 1.00 93.06 89 GLY A O 1
ATOM 667 N N . ILE A 1 90 ? 10.536 8.250 -9.488 1.00 92.56 90 ILE A N 1
ATOM 668 C CA . ILE A 1 90 ? 10.975 9.184 -10.537 1.00 92.56 90 ILE A CA 1
ATOM 669 C C . ILE A 1 90 ? 12.379 9.710 -10.225 1.00 92.56 90 ILE A C 1
ATOM 671 O O . ILE A 1 90 ? 13.246 9.676 -11.098 1.00 92.56 90 ILE A O 1
ATOM 675 N N . ALA A 1 91 ? 12.626 10.151 -8.988 1.00 92.88 91 ALA A N 1
ATOM 676 C CA . ALA A 1 91 ? 13.921 10.687 -8.577 1.00 92.88 91 ALA A CA 1
ATOM 677 C C . ALA A 1 91 ? 15.045 9.646 -8.706 1.00 92.88 91 ALA A C 1
ATOM 679 O O . ALA A 1 91 ? 16.082 9.932 -9.305 1.00 92.88 91 ALA A O 1
ATOM 680 N N . CYS A 1 92 ? 14.829 8.421 -8.219 1.00 92.25 92 CYS A N 1
ATOM 681 C CA . CYS A 1 92 ? 15.785 7.323 -8.359 1.00 92.25 92 CYS A CA 1
ATOM 682 C C . CYS A 1 92 ? 16.055 6.997 -9.830 1.00 92.25 92 CYS A C 1
ATOM 684 O O . CYS A 1 92 ? 17.213 6.867 -10.227 1.00 92.25 92 CYS A O 1
ATOM 686 N N . THR A 1 93 ? 15.006 6.915 -10.651 1.00 90.25 93 THR A N 1
ATOM 687 C CA . THR A 1 93 ? 15.151 6.609 -12.080 1.00 90.25 93 THR A CA 1
ATOM 688 C C . THR A 1 93 ? 15.929 7.709 -12.803 1.00 90.25 93 THR A C 1
ATOM 690 O O . THR A 1 93 ? 16.827 7.406 -13.586 1.00 90.25 93 THR A O 1
ATOM 693 N N . TYR A 1 94 ? 15.656 8.979 -12.496 1.00 89.56 94 TYR A N 1
ATOM 694 C CA . TYR A 1 94 ? 16.387 10.121 -13.047 1.00 89.56 94 TYR A CA 1
ATOM 695 C C . TYR A 1 94 ? 17.880 10.083 -12.683 1.00 89.56 94 TYR A C 1
ATOM 697 O O . TYR A 1 94 ? 18.736 10.248 -13.555 1.00 89.56 94 TYR A O 1
ATOM 705 N N . VAL A 1 95 ? 18.207 9.811 -11.414 1.00 90.00 95 VAL A N 1
ATOM 706 C CA . VAL A 1 95 ? 19.599 9.710 -10.944 1.00 90.00 95 VAL A CA 1
ATOM 707 C C . VAL A 1 95 ? 20.332 8.561 -11.642 1.00 90.00 95 VAL A C 1
ATOM 709 O O . VAL A 1 95 ? 21.434 8.757 -12.152 1.00 90.00 95 VAL A O 1
ATOM 712 N N . ILE A 1 96 ? 19.720 7.379 -11.729 1.00 89.19 96 ILE A N 1
ATOM 713 C CA . ILE A 1 96 ? 20.334 6.211 -12.379 1.00 89.19 96 ILE A CA 1
ATOM 714 C C . ILE A 1 96 ? 20.545 6.468 -13.876 1.00 89.19 96 ILE A C 1
ATOM 716 O O . ILE A 1 96 ? 21.639 6.229 -14.397 1.00 89.19 96 ILE A O 1
ATOM 720 N N . ALA A 1 97 ? 19.531 7.001 -14.562 1.00 88.75 97 ALA A N 1
ATOM 721 C CA . ALA A 1 97 ? 19.609 7.297 -15.989 1.00 88.75 97 ALA A CA 1
ATOM 722 C C . ALA A 1 97 ? 20.727 8.303 -16.298 1.00 88.75 97 ALA A C 1
ATOM 724 O O . ALA A 1 97 ? 21.482 8.105 -17.251 1.00 88.75 97 ALA A O 1
ATOM 725 N N . ARG A 1 98 ? 20.874 9.346 -15.469 1.00 85.25 98 ARG A N 1
ATOM 726 C CA . ARG A 1 98 ? 21.850 10.417 -15.695 1.00 85.25 98 ARG A CA 1
ATOM 727 C C . ARG A 1 98 ? 23.279 10.046 -15.304 1.00 85.25 98 ARG A C 1
ATOM 729 O O . ARG A 1 98 ? 24.198 10.437 -16.017 1.00 85.25 98 ARG A O 1
ATOM 736 N N . PHE A 1 99 ? 23.474 9.350 -14.184 1.00 84.56 99 PHE A N 1
ATOM 737 C CA . PHE A 1 99 ? 24.806 9.162 -13.592 1.00 84.56 99 PHE A CA 1
ATOM 738 C C . PHE A 1 99 ? 25.404 7.770 -13.793 1.00 84.56 99 PHE A C 1
ATOM 740 O O . PHE A 1 99 ? 26.622 7.639 -13.735 1.00 84.56 99 PHE A O 1
ATOM 747 N N . VAL A 1 100 ? 24.585 6.739 -14.021 1.00 83.19 100 VAL A N 1
ATOM 748 C CA . VAL A 1 100 ? 25.071 5.351 -14.108 1.00 83.19 100 VAL A CA 1
ATOM 749 C C . VAL A 1 100 ? 25.086 4.864 -15.550 1.00 83.19 100 VAL A C 1
ATOM 751 O O . VAL A 1 100 ? 26.098 4.355 -16.020 1.00 83.19 100 VAL A O 1
ATOM 754 N N . ALA A 1 101 ? 23.965 5.017 -16.254 1.00 77.94 101 ALA A N 1
ATOM 755 C CA . ALA A 1 101 ? 23.745 4.328 -17.524 1.00 77.94 101 ALA A CA 1
ATOM 756 C C . ALA A 1 101 ? 23.789 5.243 -18.763 1.00 77.94 101 ALA A C 1
ATOM 758 O O . ALA A 1 101 ? 23.857 4.748 -19.885 1.00 77.94 101 ALA A O 1
ATOM 759 N N . ASN A 1 102 ? 23.759 6.568 -18.566 1.00 77.50 102 ASN A N 1
ATOM 760 C CA . ASN A 1 102 ? 23.665 7.582 -19.626 1.00 77.50 102 ASN A CA 1
ATOM 761 C C . ASN A 1 102 ? 22.503 7.307 -20.608 1.00 77.50 102 ASN A C 1
ATOM 763 O O . ASN A 1 102 ? 22.617 7.489 -21.820 1.00 77.50 102 ASN A O 1
ATOM 767 N N . TRP A 1 103 ? 21.388 6.806 -20.069 1.00 82.69 103 TRP A N 1
ATOM 768 C CA . TRP A 1 103 ? 20.197 6.425 -20.825 1.00 82.69 103 TRP A CA 1
ATOM 769 C C . TRP A 1 103 ? 19.248 7.609 -21.005 1.00 82.69 103 TRP A C 1
ATOM 771 O O . TRP A 1 103 ? 19.176 8.513 -20.170 1.00 82.69 103 TRP A O 1
ATOM 781 N N . THR A 1 104 ? 18.467 7.583 -22.086 1.00 77.00 104 THR A N 1
ATOM 782 C CA . THR A 1 104 ? 17.375 8.536 -22.295 1.00 77.00 104 THR A CA 1
ATOM 783 C C . THR A 1 104 ? 16.271 8.279 -21.280 1.00 77.00 104 THR A C 1
ATOM 785 O O . THR A 1 104 ? 15.631 7.228 -21.292 1.00 77.00 104 THR A O 1
ATOM 788 N N . PHE A 1 105 ? 16.042 9.247 -20.401 1.00 78.88 105 PHE A N 1
ATOM 789 C CA . PHE A 1 105 ? 14.978 9.186 -19.412 1.00 78.88 105 PHE A CA 1
ATOM 790 C C . PHE A 1 105 ? 13.628 9.493 -20.074 1.00 78.88 105 PHE A C 1
ATOM 792 O O . PHE A 1 105 ? 13.372 10.631 -20.466 1.00 78.88 105 PHE A O 1
ATOM 799 N N . LEU A 1 106 ? 12.776 8.473 -20.207 1.00 83.56 106 LEU A N 1
ATOM 800 C CA . LEU A 1 106 ? 11.383 8.623 -20.628 1.00 83.56 106 LEU A CA 1
ATOM 801 C C . LEU A 1 106 ? 10.454 8.399 -19.436 1.00 83.56 106 LEU A C 1
ATOM 803 O O . LEU A 1 106 ? 10.564 7.397 -18.733 1.00 83.56 106 LEU A O 1
ATOM 807 N N . ILE A 1 107 ? 9.507 9.317 -19.257 1.00 83.06 107 ILE A N 1
ATOM 808 C CA . ILE A 1 107 ? 8.404 9.161 -18.315 1.00 83.06 107 ILE A CA 1
ATOM 809 C C . ILE A 1 107 ? 7.159 8.784 -19.109 1.00 83.06 107 ILE A C 1
ATOM 811 O O . ILE A 1 107 ? 6.672 9.585 -19.905 1.00 83.06 107 ILE A O 1
ATOM 815 N N . ASP A 1 108 ? 6.618 7.598 -18.842 1.00 89.38 108 ASP A N 1
ATOM 816 C CA . ASP A 1 108 ? 5.265 7.249 -19.260 1.00 89.38 108 ASP A CA 1
ATOM 817 C C . ASP A 1 108 ? 4.274 7.558 -18.130 1.00 89.38 108 ASP A C 1
ATOM 819 O O . ASP A 1 108 ? 4.243 6.900 -17.085 1.00 89.38 108 ASP A O 1
ATOM 823 N N . THR A 1 109 ? 3.447 8.583 -18.340 1.00 91.06 109 THR A N 1
ATOM 824 C CA . THR A 1 109 ? 2.397 8.971 -17.392 1.00 91.06 109 THR A CA 1
ATOM 825 C C . THR A 1 109 ? 1.349 7.866 -17.220 1.00 91.06 109 THR A C 1
ATOM 827 O O . THR A 1 109 ? 0.797 7.726 -16.127 1.00 91.06 109 THR A O 1
ATOM 830 N N . GLY A 1 110 ? 1.104 7.047 -18.251 1.00 93.62 110 GLY A N 1
ATOM 831 C CA . GLY A 1 110 ? 0.169 5.923 -18.191 1.00 93.62 110 GLY A CA 1
ATOM 832 C C . GLY A 1 110 ? 0.629 4.844 -17.210 1.00 93.62 110 GLY A C 1
ATOM 833 O O . GLY A 1 110 ? -0.136 4.436 -16.329 1.00 93.62 110 GLY A O 1
ATOM 834 N N . ALA A 1 111 ? 1.897 4.435 -17.296 1.00 90.06 111 ALA A N 1
ATOM 835 C CA . ALA A 1 111 ? 2.510 3.500 -16.354 1.00 90.06 111 ALA A CA 1
ATOM 836 C C . ALA A 1 111 ? 2.489 4.014 -14.903 1.00 90.06 111 ALA A C 1
ATOM 838 O O . ALA A 1 111 ? 2.176 3.259 -13.983 1.00 90.06 111 ALA A O 1
ATOM 839 N N . ILE A 1 112 ? 2.763 5.306 -14.684 1.00 93.38 112 ILE A N 1
ATOM 840 C CA . ILE A 1 112 ? 2.723 5.900 -13.337 1.00 93.38 112 ILE A CA 1
ATOM 841 C C . ILE A 1 112 ? 1.306 5.856 -12.765 1.00 93.38 112 ILE A C 1
ATOM 843 O O . ILE A 1 112 ? 1.116 5.426 -11.628 1.00 93.38 112 ILE A O 1
ATOM 847 N N . LEU A 1 113 ? 0.308 6.287 -13.541 1.00 95.00 113 LEU A N 1
ATOM 848 C CA . LEU A 1 113 ? -1.069 6.368 -13.063 1.00 95.00 113 LEU A CA 1
ATOM 849 C C . LEU A 1 113 ? -1.648 4.979 -12.772 1.00 95.00 113 LEU A C 1
ATOM 851 O O . LEU A 1 113 ? -2.286 4.779 -11.739 1.00 95.00 113 LEU A O 1
ATOM 855 N N . THR A 1 114 ? -1.395 4.011 -13.655 1.00 94.00 114 THR A N 1
ATOM 856 C CA . THR A 1 114 ? -1.830 2.620 -13.465 1.00 94.00 114 THR A CA 1
ATOM 857 C C . THR A 1 114 ? -1.119 1.964 -12.283 1.00 94.00 114 THR A C 1
ATOM 859 O O . THR A 1 114 ? -1.781 1.359 -11.442 1.00 94.00 114 THR A O 1
ATOM 862 N N . GLY A 1 115 ? 0.198 2.149 -12.151 1.00 93.19 115 GLY A N 1
ATOM 863 C CA . GLY A 1 115 ? 0.971 1.653 -11.012 1.00 93.19 115 GLY A CA 1
ATOM 864 C C . GLY A 1 115 ? 0.497 2.237 -9.680 1.00 93.19 115 GLY A C 1
ATOM 865 O O . GLY A 1 115 ? 0.271 1.492 -8.727 1.00 93.19 115 GLY A O 1
ATOM 866 N N . PHE A 1 116 ? 0.266 3.552 -9.627 1.00 95.06 116 PHE A N 1
ATOM 867 C CA . PHE A 1 116 ? -0.285 4.228 -8.452 1.00 95.06 116 PHE A CA 1
ATOM 868 C C . PHE A 1 116 ? -1.684 3.706 -8.102 1.00 95.06 116 PHE A C 1
ATOM 870 O O . PHE A 1 116 ? -1.932 3.351 -6.952 1.00 95.06 116 PHE A O 1
ATOM 877 N N . ALA A 1 117 ? -2.581 3.584 -9.086 1.00 95.12 117 ALA A N 1
ATOM 878 C CA . ALA A 1 117 ? -3.935 3.081 -8.868 1.00 95.12 117 ALA A CA 1
ATOM 879 C C . ALA A 1 117 ? -3.942 1.641 -8.329 1.00 95.12 117 ALA A C 1
ATOM 881 O O . ALA A 1 117 ? -4.668 1.342 -7.378 1.00 95.12 117 ALA A O 1
ATOM 882 N N . VAL A 1 118 ? -3.106 0.761 -8.889 1.00 94.88 118 VAL A N 1
ATOM 883 C CA . VAL A 1 118 ? -2.962 -0.622 -8.414 1.00 94.88 118 VAL A CA 1
ATOM 884 C C . VAL A 1 118 ? -2.383 -0.646 -6.998 1.00 94.88 118 VAL A C 1
ATOM 886 O O . VAL A 1 118 ? -2.936 -1.320 -6.130 1.00 94.88 118 VAL A O 1
ATOM 889 N N . ALA A 1 119 ? -1.326 0.122 -6.725 1.00 93.25 119 ALA A N 1
ATOM 890 C CA . ALA A 1 119 ? -0.701 0.176 -5.406 1.00 93.25 119 ALA A CA 1
ATOM 891 C C . ALA A 1 119 ? -1.655 0.696 -4.322 1.00 93.25 119 ALA A C 1
ATOM 893 O O . ALA A 1 119 ? -1.805 0.069 -3.270 1.00 93.25 119 ALA A O 1
ATOM 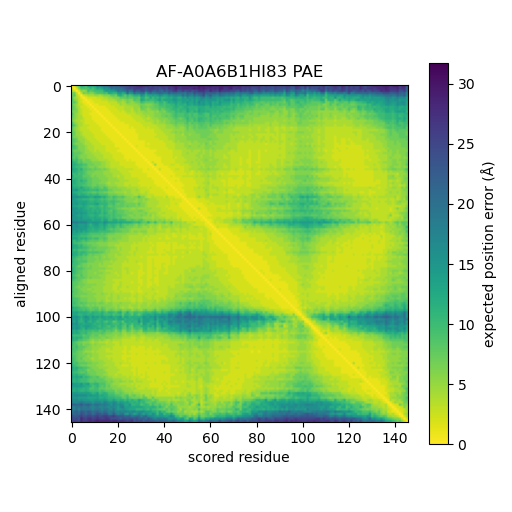894 N N . SER A 1 120 ? -2.350 1.806 -4.588 1.00 94.06 120 SER A N 1
ATOM 895 C CA . SER A 1 120 ? -3.361 2.344 -3.679 1.00 94.06 120 SER A CA 1
ATOM 896 C C . SER A 1 120 ? -4.524 1.370 -3.496 1.00 94.06 120 SER A C 1
ATOM 898 O O . SER A 1 120 ? -4.955 1.157 -2.366 1.00 94.06 120 SER A O 1
ATOM 900 N N . GLY A 1 121 ? -5.000 0.728 -4.567 1.00 94.75 121 GLY A N 1
ATOM 901 C CA . GLY A 1 121 ? -6.076 -0.262 -4.499 1.00 94.75 121 GLY A CA 1
ATOM 902 C C . GLY A 1 121 ? -5.725 -1.457 -3.610 1.00 94.75 121 GLY A C 1
ATOM 903 O O . GLY A 1 121 ? -6.513 -1.830 -2.740 1.00 94.75 121 GLY A O 1
ATOM 904 N N . VAL A 1 122 ? -4.520 -2.012 -3.771 1.00 93.69 122 VAL A N 1
ATOM 905 C CA . VAL A 1 122 ? -4.019 -3.107 -2.927 1.00 93.69 122 VAL A CA 1
ATOM 906 C C . VAL A 1 122 ? -3.897 -2.648 -1.473 1.00 93.69 122 VAL A C 1
ATOM 908 O O . VAL A 1 122 ? -4.433 -3.307 -0.583 1.00 93.69 122 VAL A O 1
ATOM 911 N N . GLY A 1 123 ? -3.274 -1.497 -1.212 1.00 91.88 123 GLY A N 1
ATOM 912 C CA . GLY A 1 123 ? -3.128 -0.971 0.149 1.00 91.88 123 GLY A CA 1
ATOM 913 C C . GLY A 1 123 ? -4.470 -0.758 0.863 1.00 91.88 123 GLY A C 1
ATOM 914 O O . GLY A 1 123 ? -4.640 -1.182 2.007 1.00 91.88 123 GLY A O 1
ATOM 915 N N . ILE A 1 124 ? -5.461 -0.193 0.166 1.00 93.50 124 ILE A N 1
ATOM 916 C CA . ILE A 1 124 ? -6.816 0.014 0.698 1.00 93.50 124 ILE A CA 1
ATOM 917 C C . ILE A 1 124 ? -7.507 -1.326 0.981 1.00 93.50 124 ILE A C 1
ATOM 919 O O . ILE A 1 124 ? -8.158 -1.474 2.018 1.00 93.50 124 ILE A O 1
ATOM 923 N N . ALA A 1 125 ? -7.353 -2.319 0.099 1.00 94.06 125 ALA A N 1
ATOM 924 C CA . ALA A 1 125 ? -7.923 -3.649 0.303 1.00 94.06 125 ALA A CA 1
ATOM 925 C C . ALA A 1 125 ? -7.370 -4.317 1.575 1.00 94.06 125 ALA A C 1
ATOM 927 O O . ALA A 1 125 ? -8.144 -4.846 2.378 1.00 94.06 125 ALA A O 1
ATOM 928 N N . PHE A 1 126 ? -6.057 -4.224 1.803 1.00 92.81 126 PHE A N 1
ATOM 929 C CA . PHE A 1 126 ? -5.418 -4.719 3.024 1.00 92.81 126 PHE A CA 1
ATOM 930 C C . PHE A 1 126 ? -5.817 -3.912 4.275 1.00 92.81 126 PHE A C 1
ATOM 932 O O . PHE A 1 126 ? -6.002 -4.505 5.336 1.00 92.81 126 PHE A O 1
ATOM 939 N N . GLY A 1 127 ? -6.038 -2.596 4.165 1.00 91.38 127 GLY A N 1
ATOM 940 C CA . GLY A 1 127 ? -6.524 -1.737 5.259 1.00 91.38 127 GLY A CA 1
ATOM 941 C C . GLY A 1 127 ? -8.006 -1.935 5.625 1.00 91.38 127 GLY A C 1
ATOM 942 O O . GLY A 1 127 ? -8.421 -1.695 6.762 1.00 91.38 127 GLY A O 1
ATOM 943 N N . ALA A 1 128 ? -8.823 -2.461 4.709 1.00 92.25 128 ALA A N 1
ATOM 944 C CA . ALA A 1 128 ? -10.234 -2.739 4.976 1.00 92.25 128 ALA A CA 1
ATOM 945 C C . ALA A 1 128 ? -10.441 -3.862 6.012 1.00 92.25 128 ALA A C 1
ATOM 947 O O . ALA A 1 128 ? -11.431 -3.846 6.753 1.00 92.25 128 ALA A O 1
ATOM 948 N N . TYR A 1 129 ? -9.525 -4.833 6.083 1.00 92.50 129 TYR A N 1
ATOM 949 C CA . TYR A 1 129 ? -9.561 -5.909 7.078 1.00 92.50 129 TYR A CA 1
ATOM 950 C C . TYR A 1 129 ? -9.445 -5.391 8.528 1.00 92.50 129 TYR A C 1
ATOM 952 O O . TYR A 1 129 ? -10.382 -5.613 9.305 1.00 92.50 129 TYR A O 1
ATOM 960 N N . PRO A 1 130 ? -8.384 -4.657 8.918 1.00 89.25 130 PRO A N 1
ATOM 961 C CA . PRO A 1 130 ? -8.253 -4.130 10.271 1.00 89.25 130 PRO A CA 1
ATOM 962 C C . PRO A 1 130 ? -9.332 -3.092 10.598 1.00 89.25 130 PRO A C 1
ATOM 964 O O . PRO A 1 130 ? -9.818 -3.082 11.724 1.00 89.25 130 PRO A O 1
ATOM 967 N N . ALA A 1 131 ? -9.812 -2.304 9.628 1.00 89.81 131 ALA A N 1
ATOM 968 C CA . ALA A 1 131 ? -10.943 -1.394 9.843 1.00 89.81 131 ALA A CA 1
ATOM 969 C C . ALA A 1 131 ? -12.228 -2.142 10.254 1.00 89.81 131 ALA A C 1
ATOM 971 O O . ALA A 1 131 ? -12.960 -1.719 11.154 1.00 89.81 131 ALA A O 1
ATOM 972 N N . ARG A 1 132 ? -12.501 -3.296 9.629 1.00 90.12 132 ARG A N 1
ATOM 973 C CA . ARG A 1 132 ? -13.613 -4.177 10.027 1.00 90.12 132 ARG A CA 1
ATOM 974 C C . ARG A 1 132 ? -13.371 -4.821 11.385 1.00 90.12 132 ARG A C 1
ATOM 976 O O . ARG A 1 132 ? -14.325 -4.979 12.145 1.00 90.12 132 ARG A O 1
ATOM 983 N N . HIS A 1 133 ? -12.128 -5.197 11.680 1.00 88.12 133 HIS A N 1
ATOM 984 C CA . HIS A 1 133 ? -11.756 -5.739 12.982 1.00 88.12 133 HIS A CA 1
ATOM 985 C C . HIS A 1 133 ? -12.010 -4.705 14.090 1.00 88.12 133 HIS A C 1
ATOM 987 O O . HIS A 1 133 ? -12.733 -5.003 15.037 1.00 88.12 133 HIS A O 1
ATOM 993 N N . ALA A 1 134 ? -11.545 -3.465 13.905 1.00 85.75 134 ALA A N 1
ATOM 994 C CA . ALA A 1 134 ? -11.736 -2.338 14.817 1.00 85.75 134 ALA A CA 1
ATOM 995 C C . ALA A 1 134 ? -13.213 -2.092 15.163 1.00 85.75 134 ALA A C 1
ATOM 997 O O . ALA A 1 134 ? -13.585 -1.930 16.324 1.00 85.75 134 ALA A O 1
ATOM 998 N N . ALA A 1 135 ? -14.078 -2.122 14.147 1.00 85.94 135 ALA A N 1
ATOM 999 C CA . ALA A 1 135 ? -15.511 -1.905 14.302 1.00 85.94 135 ALA A CA 1
ATOM 1000 C C . ALA A 1 135 ? -16.218 -2.970 15.157 1.00 85.94 135 ALA A C 1
ATOM 1002 O O . ALA A 1 135 ? -17.264 -2.684 15.742 1.00 85.94 135 ALA A O 1
ATOM 1003 N N . ARG A 1 136 ? -15.674 -4.193 15.214 1.00 86.88 136 ARG A N 1
ATOM 1004 C CA . ARG A 1 136 ? -16.255 -5.346 15.922 1.00 86.88 136 ARG A CA 1
ATOM 1005 C C . ARG A 1 136 ? -15.720 -5.529 17.342 1.00 86.88 136 ARG A C 1
ATOM 1007 O O . ARG A 1 136 ? -16.100 -6.501 17.988 1.00 86.88 136 ARG A O 1
ATOM 1014 N N . LEU A 1 137 ? -14.873 -4.626 17.841 1.00 83.31 137 LEU A N 1
ATOM 1015 C CA . LEU A 1 137 ? -14.430 -4.697 19.231 1.00 83.31 137 LEU A CA 1
ATOM 1016 C C . LEU A 1 137 ? -15.616 -4.561 20.197 1.00 83.31 137 LEU A C 1
ATOM 1018 O O . LEU A 1 137 ? -16.463 -3.671 20.054 1.00 83.31 137 LEU A O 1
ATOM 1022 N N . ASP A 1 138 ? -15.635 -5.447 21.193 1.00 83.44 138 ASP A N 1
ATOM 1023 C CA . ASP A 1 138 ? -16.575 -5.404 22.308 1.00 83.44 138 ASP A CA 1
ATOM 1024 C C . ASP A 1 138 ? -16.198 -4.242 23.253 1.00 83.44 138 ASP A C 1
ATOM 1026 O O . ASP A 1 138 ? -15.068 -4.223 23.760 1.00 83.44 138 ASP A O 1
ATOM 1030 N N . PRO A 1 139 ? -17.101 -3.272 23.502 1.00 79.00 139 PRO A N 1
ATOM 1031 C CA . PRO A 1 139 ? -16.842 -2.134 24.384 1.00 79.00 139 PRO A CA 1
ATOM 1032 C C . PRO A 1 139 ? -16.431 -2.538 25.802 1.00 79.00 139 PRO A C 1
ATOM 1034 O O . PRO A 1 139 ? -15.594 -1.871 26.409 1.00 79.00 139 PRO A O 1
ATOM 1037 N N . ILE A 1 140 ? -16.990 -3.631 26.332 1.00 79.81 140 ILE A N 1
ATOM 1038 C CA . ILE A 1 140 ? -16.754 -4.052 27.720 1.00 79.81 140 ILE A CA 1
ATOM 1039 C C . ILE A 1 140 ? -15.348 -4.643 27.851 1.00 79.81 140 ILE A C 1
ATOM 1041 O O . ILE A 1 140 ? -14.591 -4.258 28.744 1.00 79.81 140 ILE A O 1
ATOM 1045 N N . ALA A 1 141 ? -14.956 -5.517 26.918 1.00 80.44 141 ALA A N 1
ATOM 1046 C CA . ALA A 1 141 ? -13.578 -6.005 26.819 1.00 80.44 141 ALA A CA 1
ATOM 1047 C C . ALA A 1 141 ? -12.596 -4.853 26.524 1.00 80.44 141 ALA A C 1
ATOM 1049 O O . ALA A 1 141 ? -11.489 -4.827 27.057 1.00 80.44 141 ALA A O 1
ATOM 1050 N N . ALA A 1 142 ? -13.061 -3.876 25.735 1.00 77.19 142 ALA A N 1
ATOM 1051 C CA . ALA A 1 142 ? -12.503 -2.548 25.491 1.00 77.19 142 ALA A CA 1
ATOM 1052 C C . ALA A 1 142 ? -11.855 -1.887 26.717 1.00 77.19 142 ALA A C 1
ATOM 1054 O O . ALA A 1 142 ? -10.728 -1.395 26.682 1.00 77.19 142 ALA A O 1
ATOM 1055 N N . MET A 1 143 ? -12.634 -1.857 27.797 1.00 73.06 143 MET A N 1
ATOM 1056 C CA . MET A 1 143 ? -12.357 -1.078 29.002 1.00 73.06 143 MET A CA 1
ATOM 1057 C C . MET A 1 143 ? -11.689 -1.890 30.119 1.00 73.06 143 MET A C 1
ATOM 1059 O O . MET A 1 143 ? -11.135 -1.291 31.034 1.00 73.06 143 MET A O 1
ATOM 1063 N N . ARG A 1 144 ? -11.739 -3.231 30.061 1.00 76.25 144 ARG A N 1
ATOM 1064 C CA . ARG A 1 144 ? -11.146 -4.123 31.081 1.00 76.25 144 ARG A CA 1
ATOM 1065 C C . ARG A 1 144 ? -9.689 -4.498 30.819 1.00 76.25 144 ARG A C 1
ATOM 1067 O O . ARG A 1 144 ? -9.039 -4.964 31.744 1.00 76.25 144 ARG A O 1
ATOM 1074 N N . ALA A 1 145 ? -9.188 -4.335 29.595 1.00 63.88 145 ALA A N 1
ATOM 1075 C CA . ALA A 1 145 ? -7.784 -4.579 29.277 1.00 63.88 145 ALA A CA 1
ATOM 1076 C C . ALA A 1 145 ? -6.918 -3.458 29.884 1.00 63.88 145 ALA A C 1
ATOM 1078 O O . ALA A 1 145 ? -6.736 -2.411 29.266 1.00 63.88 145 ALA A O 1
ATOM 1079 N N . THR A 1 146 ? -6.474 -3.659 31.126 1.00 57.22 146 THR A N 1
ATOM 1080 C CA . THR A 1 146 ? -5.408 -2.902 31.804 1.00 57.22 146 THR A CA 1
ATOM 1081 C C . THR A 1 146 ? -4.309 -3.881 32.169 1.00 57.22 146 THR A C 1
ATOM 1083 O O . THR A 1 146 ? -4.673 -5.015 32.557 1.00 57.22 146 THR A O 1
#

Mean predicted aligned error: 6.31 Å

Foldseek 3Di:
DVVVVVVVVVVVVVVVVVVVVVVVVVLVVVLLVVLVVLLVVLLVVLVVCLLVLLVCVVVPDALVNQLVVQLVVQLVCLLVVLVVVLVVVLVVQVCCCVPPPVHDDDDDPVCSVVSSVVSSVSNSVSSSVSSSVSSPDHSVVSNPPD

Sequence (146 aa):
VVESAQDIIEQMQRQMQLLAVLLGAVGSISLVVGGVGVMNVMLVSVAERRREIGIRRALGARHRDIQNQFLIESVILCLLGGMLGVMLGIACTYVIARFVANWTFLIDTGAILTGFAVASGVGIAFGAYPARHAARLDPIAAMRAT

Solvent-accessible surface area (backbone atoms only — not comparable to full-atom values): 7659 Å² total; per-residue (Å²): 116,70,63,62,57,51,52,50,51,53,51,51,51,52,52,51,51,51,51,51,51,53,51,49,51,55,50,52,54,50,48,52,56,50,16,52,48,49,27,49,57,46,43,52,50,46,60,75,44,32,49,62,55,16,53,46,42,69,74,65,52,51,48,64,57,48,21,48,53,42,36,51,52,31,45,52,51,26,51,55,51,41,52,52,48,51,53,50,51,52,51,52,50,52,51,44,23,65,75,74,68,71,45,88,84,79,85,59,67,66,62,51,52,52,51,44,51,52,51,32,51,47,30,34,59,36,22,46,54,42,14,53,52,60,31,66,59,53,38,69,66,29,70,67,75,123

pLDDT: mean 89.48, std 7.36, range [56.25, 97.12]

Nearest PDB structures (foldseek):
  5nik-assembly1_J  TM=8.090E-01  e=1.109E-07  Escherichia coli K-12
  5lj7-assembly1_A  TM=8.091E-01  e=1.745E-06  Aggregatibacter actinomycetemcomitans
  5lil-assembly1_B  TM=7.941E-01  e=1.745E-06  Aggregatibacter actinomycetemcomitans
  5lj7-assembly1_B  TM=7.934E-01  e=2.166E-06  Aggregatibacter actinomycetemcomitans
  5lj6-assembly1_A  TM=8.037E-01  e=2.413E-06  Aggregatibacter actinomycetemcomitans

Secondary structure (DSSP, 8-state):
-HHHHHHHHHHHHHHHHHHHHHHHHHHHHHHHHHHHHHHHHHHHHHHHTHHHHHHHHHTT--HHHHHHHHHHHHHHHHHHHHHHHHHHHHHHHHHHIIIII-------HHHHHHHHHHHHHHHHHHHHHHHHHHHT--HHHHHH--